Protein AF-A0A354ELF3-F1 (afdb_monomer_lite)

Radius of gyration: 13.06 Å; chains: 1; bounding box: 35×23×28 Å

Secondary structure (DSSP, 8-state):
-----SS--SEEEEEEEE-SS-EEEEEEE-STTHHHHHHHHHHHHHHHHHHT-

Foldseek 3Di:
DDDPDPDDQQKDWPDKDDDPVDIDTDIDGPDVCSVVVVVVCVVVVVVVVVVVD

pLDDT: mean 90.4, std 13.89, range [48.22, 97.94]

Structure (mmCIF, N/CA/C/O backbone):
data_AF-A0A354ELF3-F1
#
_entry.id   AF-A0A354ELF3-F1
#
loop_
_atom_site.group_PDB
_atom_site.id
_atom_site.type_symbol
_atom_site.label_atom_id
_atom_site.label_alt_id
_atom_site.label_comp_id
_atom_site.label_asym_id
_atom_site.label_entity_id
_atom_site.label_seq_id
_atom_site.pdbx_PDB_ins_code
_atom_site.Cartn_x
_atom_site.Cartn_y
_atom_site.Cartn_z
_atom_site.occupancy
_atom_site.B_iso_or_equiv
_atom_site.auth_seq_id
_atom_site.auth_comp_id
_atom_site.auth_asym_id
_atom_site.auth_atom_id
_atom_site.pdbx_PDB_model_num
ATOM 1 N N . ARG A 1 1 ? -16.303 -19.435 4.379 1.00 48.47 1 ARG A N 1
ATOM 2 C CA . ARG A 1 1 ? -14.858 -19.391 4.040 1.00 48.47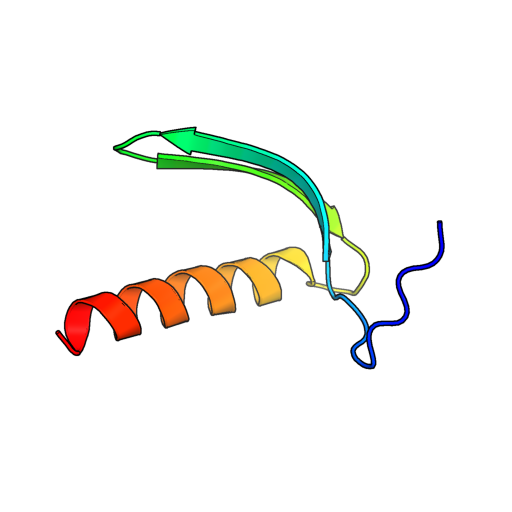 1 ARG A CA 1
ATOM 3 C C . ARG A 1 1 ? -14.113 -18.769 5.218 1.00 48.47 1 ARG A C 1
ATOM 5 O O . ARG A 1 1 ? -13.974 -17.557 5.251 1.00 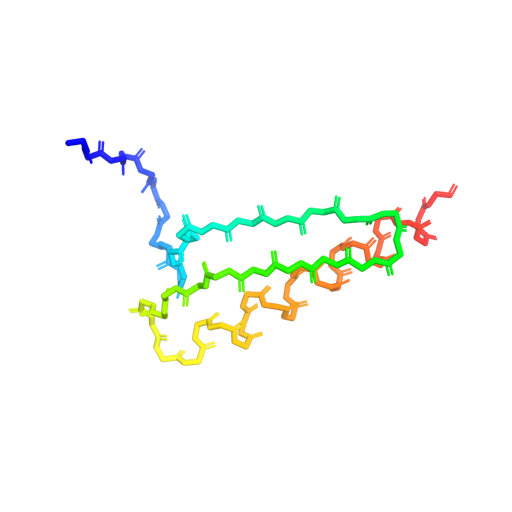48.47 1 ARG A O 1
ATOM 12 N N . GLN A 1 2 ? -13.725 -19.555 6.221 1.00 48.22 2 GLN A N 1
ATOM 13 C CA . GLN A 1 2 ? -13.015 -19.030 7.392 1.00 48.22 2 GLN A CA 1
ATOM 14 C C . GLN A 1 2 ? -11.530 -19.358 7.228 1.00 48.22 2 GLN A C 1
ATOM 16 O O . GLN A 1 2 ? -11.152 -20.521 7.114 1.00 48.22 2 GLN A O 1
ATOM 21 N N . ARG A 1 3 ? -10.703 -18.320 7.098 1.00 54.69 3 ARG A N 1
ATOM 22 C CA . ARG A 1 3 ? -9.252 -18.445 6.955 1.00 54.69 3 ARG A CA 1
ATOM 23 C C . ARG A 1 3 ? -8.678 -18.580 8.366 1.00 54.69 3 ARG A C 1
ATOM 25 O O . ARG A 1 3 ? -8.629 -17.599 9.097 1.00 54.69 3 ARG A O 1
ATOM 32 N N . LEU A 1 4 ? -8.296 -19.794 8.762 1.00 58.78 4 LE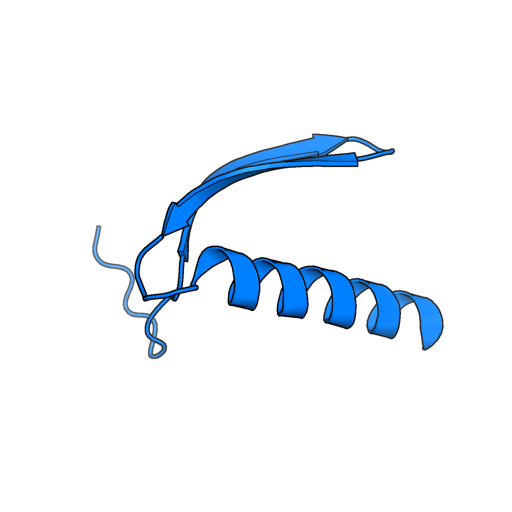U A N 1
ATOM 33 C CA . LEU A 1 4 ? -7.585 -20.054 10.017 1.00 58.78 4 LEU A CA 1
ATOM 34 C C . LEU A 1 4 ? -6.140 -19.544 9.881 1.00 58.78 4 LEU A C 1
ATOM 36 O O . LEU A 1 4 ? -5.232 -20.305 9.558 1.00 58.78 4 LEU A O 1
ATOM 40 N N . SER A 1 5 ? -5.917 -18.241 10.059 1.00 61.34 5 SER A N 1
ATOM 41 C CA . SER A 1 5 ? -4.574 -17.700 10.279 1.00 61.34 5 SER A CA 1
ATOM 42 C C . SER A 1 5 ? -4.375 -17.445 11.766 1.00 61.34 5 SER A C 1
ATOM 44 O O . SER A 1 5 ? -5.146 -16.708 12.366 1.00 61.34 5 SER A O 1
ATOM 46 N N . LEU A 1 6 ? -3.293 -17.976 12.341 1.00 66.81 6 LEU A N 1
ATOM 47 C CA . LEU A 1 6 ? -2.852 -17.754 13.733 1.00 66.81 6 LEU A CA 1
ATOM 48 C C . LEU A 1 6 ? -2.559 -16.276 14.081 1.00 66.81 6 LEU A C 1
ATOM 50 O O . LEU A 1 6 ? -2.083 -15.970 15.168 1.00 66.81 6 LEU A O 1
ATOM 54 N N . ARG A 1 7 ? -2.772 -15.354 13.139 1.00 74.25 7 ARG A N 1
ATOM 55 C CA . ARG A 1 7 ? -2.502 -13.925 13.269 1.00 74.25 7 ARG A CA 1
ATOM 56 C C . ARG A 1 7 ? -3.776 -13.156 12.965 1.00 74.25 7 ARG A C 1
ATOM 58 O O . ARG A 1 7 ? -4.406 -13.417 11.939 1.00 74.25 7 ARG A O 1
ATOM 65 N N . ASN A 1 8 ? -4.091 -12.194 13.825 1.00 87.44 8 ASN A N 1
ATOM 66 C CA . ASN A 1 8 ? -5.172 -11.245 13.600 1.00 87.44 8 ASN A CA 1
ATOM 67 C C . ASN A 1 8 ? -4.755 -10.281 12.474 1.00 87.44 8 ASN A C 1
ATOM 69 O O . ASN A 1 8 ? -3.720 -9.615 12.593 1.00 87.44 8 ASN A O 1
ATOM 73 N N . PRO A 1 9 ? -5.479 -10.246 11.344 1.00 91.31 9 PRO A N 1
ATOM 74 C CA . PRO A 1 9 ? -5.182 -9.311 10.271 1.00 91.31 9 PRO A CA 1
ATOM 75 C C . PRO A 1 9 ? -5.566 -7.884 10.683 1.00 91.31 9 PRO A C 1
ATOM 77 O O . PRO A 1 9 ? -6.673 -7.645 11.148 1.00 91.31 9 PRO A O 1
ATOM 80 N N . ILE A 1 10 ? -4.665 -6.925 10.449 1.00 96.00 10 ILE A N 1
ATOM 81 C CA . ILE A 1 10 ? -4.901 -5.494 10.730 1.00 96.00 10 ILE A CA 1
ATOM 82 C C . ILE A 1 10 ? -5.671 -4.781 9.602 1.00 96.00 10 ILE A C 1
ATOM 84 O O . ILE A 1 10 ? -6.265 -3.720 9.808 1.00 96.00 10 ILE A O 1
ATOM 88 N N . VAL A 1 11 ? -5.660 -5.373 8.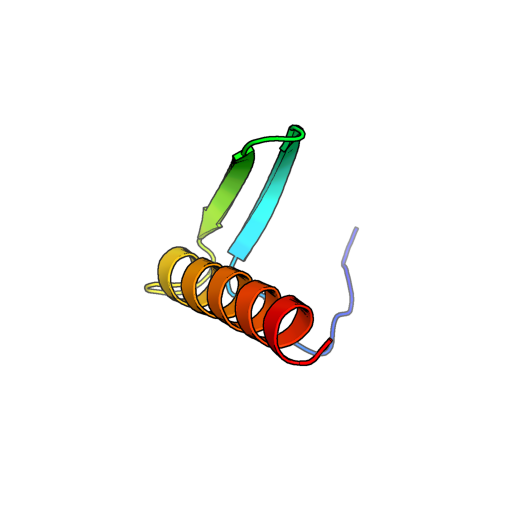402 1.00 96.94 11 VAL A N 1
ATOM 89 C CA . VAL A 1 11 ? -6.423 -4.949 7.221 1.00 96.94 11 VAL A CA 1
ATOM 90 C C . VAL A 1 11 ? -6.911 -6.167 6.441 1.00 96.94 11 VAL A C 1
ATOM 92 O O . VAL A 1 11 ? -6.261 -7.214 6.428 1.00 96.94 11 VAL A O 1
ATOM 95 N N . GLU A 1 12 ? -8.028 -6.003 5.746 1.00 96.56 12 GLU A N 1
ATOM 96 C CA . GLU A 1 12 ? -8.541 -6.931 4.742 1.00 96.56 12 GLU A CA 1
ATOM 97 C C . GLU A 1 12 ? -8.286 -6.348 3.344 1.00 96.56 12 GLU A C 1
ATOM 99 O O . GLU A 1 12 ? -8.632 -5.197 3.073 1.00 96.56 12 GLU A O 1
ATOM 104 N N . ILE A 1 13 ? -7.663 -7.128 2.456 1.00 96.31 13 ILE A N 1
ATOM 105 C CA . ILE A 1 13 ? -7.421 -6.727 1.063 1.00 96.31 13 ILE A CA 1
ATOM 106 C C . ILE A 1 13 ? -8.626 -7.164 0.235 1.00 96.31 13 ILE A C 1
ATOM 108 O O . ILE A 1 13 ? -8.842 -8.360 0.049 1.00 96.31 13 ILE A O 1
ATOM 112 N N . ILE A 1 14 ? -9.393 -6.198 -0.263 1.00 97.19 14 ILE A N 1
ATOM 113 C CA . ILE A 1 14 ? -10.576 -6.448 -1.094 1.00 97.19 14 ILE A CA 1
ATOM 114 C C . ILE A 1 14 ? -10.154 -6.639 -2.554 1.00 97.19 14 ILE A C 1
ATOM 116 O O . ILE A 1 14 ? -10.602 -7.572 -3.215 1.00 97.19 14 ILE A O 1
ATOM 120 N N . ALA A 1 15 ? -9.269 -5.771 -3.047 1.00 97.12 15 ALA A N 1
ATOM 121 C CA . ALA A 1 15 ? -8.721 -5.839 -4.397 1.00 97.12 15 ALA A CA 1
ATOM 122 C C . ALA A 1 15 ? -7.322 -5.216 -4.448 1.00 97.12 15 ALA A C 1
ATOM 124 O O . ALA A 1 15 ? -6.967 -4.384 -3.607 1.00 97.12 15 ALA A O 1
ATOM 125 N N . TYR A 1 16 ? -6.533 -5.601 -5.449 1.00 97.19 16 TYR A N 1
ATOM 126 C CA . TYR A 1 16 ? -5.224 -5.015 -5.713 1.00 97.19 16 TYR A CA 1
ATOM 127 C C . TYR A 1 16 ? -4.913 -4.993 -7.212 1.00 97.19 16 TYR A C 1
ATOM 129 O O . TYR A 1 16 ? -5.383 -5.845 -7.964 1.00 97.19 16 TYR A O 1
ATOM 137 N N . CYS A 1 17 ? -4.092 -4.034 -7.631 1.00 97.50 17 CYS A N 1
ATOM 138 C CA . CYS A 1 17 ? -3.526 -3.947 -8.974 1.00 97.50 17 CYS A CA 1
ATOM 139 C C . CYS A 1 17 ? -2.063 -3.504 -8.869 1.00 97.50 17 CYS A C 1
ATOM 141 O O . CYS A 1 17 ? -1.760 -2.532 -8.178 1.00 97.50 17 CYS A O 1
ATOM 143 N N . LEU A 1 18 ? -1.158 -4.225 -9.530 1.00 96.25 18 LEU A N 1
ATOM 144 C CA . LEU A 1 18 ? 0.270 -3.916 -9.553 1.00 96.25 18 LEU A CA 1
ATOM 145 C C . LEU A 1 18 ? 0.657 -3.529 -10.979 1.00 96.25 18 LEU A C 1
ATOM 147 O O . LEU A 1 18 ? 0.626 -4.367 -11.877 1.00 96.25 18 LEU A O 1
ATOM 151 N N . ASN A 1 19 ? 1.030 -2.270 -11.171 1.00 94.44 19 ASN A N 1
ATOM 152 C CA . ASN A 1 19 ? 1.607 -1.778 -12.413 1.00 94.44 19 ASN A CA 1
ATOM 153 C C . ASN A 1 19 ? 3.136 -1.704 -12.272 1.00 94.44 19 ASN A C 1
ATOM 155 O O . ASN A 1 19 ? 3.649 -1.638 -11.153 1.00 94.44 19 ASN A O 1
ATOM 159 N N . PRO A 1 20 ? 3.890 -1.649 -13.384 1.00 94.56 20 PRO A N 1
ATOM 160 C CA . PRO A 1 20 ? 5.350 -1.551 -13.334 1.00 94.56 20 PRO A CA 1
ATOM 161 C C . PRO A 1 20 ? 5.881 -0.344 -12.547 1.00 94.56 20 PRO A C 1
ATOM 163 O O . PRO A 1 20 ? 6.994 -0.385 -12.034 1.00 94.56 20 PRO A O 1
ATOM 166 N N . ASN A 1 21 ? 5.099 0.736 -12.462 1.00 95.75 21 ASN A N 1
ATOM 167 C CA . ASN A 1 21 ? 5.500 2.002 -11.849 1.00 95.75 21 ASN A CA 1
ATOM 168 C C . ASN A 1 21 ? 4.759 2.348 -10.543 1.00 95.75 21 ASN A C 1
ATOM 170 O O . ASN A 1 21 ? 5.223 3.221 -9.816 1.00 95.75 21 ASN A O 1
ATOM 174 N N . HIS A 1 22 ? 3.619 1.723 -10.237 1.00 94.69 22 HIS A N 1
ATOM 175 C CA . HIS A 1 22 ? 2.860 1.977 -9.007 1.00 94.69 22 HIS A CA 1
ATOM 176 C C . HIS A 1 22 ? 1.887 0.834 -8.702 1.00 94.69 22 HIS A C 1
ATOM 178 O O . HIS A 1 22 ? 1.601 -0.008 -9.550 1.00 94.69 22 HIS A O 1
ATOM 184 N N . TYR A 1 23 ? 1.329 0.826 -7.497 1.00 96.31 23 TYR A N 1
ATOM 185 C CA . TYR A 1 23 ? 0.328 -0.147 -7.072 1.00 96.31 23 TYR A CA 1
ATOM 186 C C . TYR A 1 23 ? -0.940 0.547 -6.567 1.00 96.31 23 TYR A C 1
ATOM 188 O O . TYR A 1 23 ? -0.886 1.652 -6.030 1.00 96.31 23 TYR A O 1
ATOM 196 N N . HIS A 1 24 ? -2.077 -0.131 -6.715 1.00 96.69 24 HIS A N 1
ATOM 197 C CA . HIS A 1 24 ? -3.374 0.262 -6.166 1.00 96.69 24 HIS A CA 1
ATOM 198 C C . HIS A 1 24 ? -3.885 -0.826 -5.232 1.00 96.69 24 HIS A C 1
ATOM 200 O O . HIS A 1 24 ? -3.862 -2.009 -5.580 1.00 96.69 24 HIS A O 1
ATOM 206 N N . PHE A 1 25 ? -4.397 -0.424 -4.071 1.00 97.31 25 PHE A N 1
ATOM 207 C CA . PHE A 1 25 ? -5.021 -1.323 -3.107 1.00 97.31 25 PHE A CA 1
ATOM 208 C C . PHE A 1 25 ? -6.396 -0.800 -2.699 1.00 97.31 25 PHE A C 1
ATOM 210 O O . PHE A 1 25 ? -6.544 0.373 -2.368 1.00 97.31 25 PHE A O 1
ATOM 217 N N . ILE A 1 26 ? -7.384 -1.695 -2.655 1.00 97.62 26 ILE A N 1
ATOM 218 C CA . ILE A 1 26 ? -8.657 -1.465 -1.970 1.00 97.62 26 ILE A CA 1
ATOM 219 C C . ILE A 1 26 ? -8.594 -2.242 -0.661 1.00 97.62 26 ILE A C 1
ATOM 221 O O . ILE A 1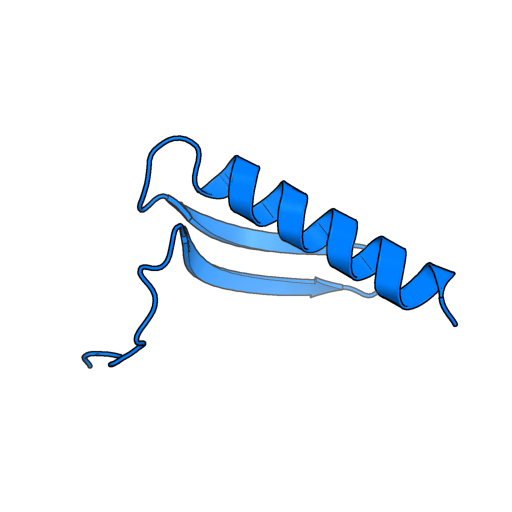 26 ? -8.605 -3.476 -0.657 1.00 97.62 26 ILE A O 1
ATOM 225 N N . LEU A 1 27 ? -8.488 -1.511 0.446 1.00 97.06 27 LEU A N 1
ATOM 226 C CA . LEU A 1 27 ? -8.295 -2.068 1.780 1.00 97.06 27 LEU A CA 1
ATOM 227 C C . LEU A 1 27 ? -9.478 -1.720 2.676 1.00 97.06 27 LEU A C 1
ATOM 229 O O . LEU A 1 27 ? -9.948 -0.584 2.685 1.00 97.06 27 LEU A O 1
ATOM 233 N N . LYS A 1 28 ? -9.901 -2.682 3.492 1.00 97.06 28 LYS A N 1
ATOM 234 C CA . LYS A 1 28 ? -10.788 -2.449 4.628 1.00 97.06 28 LYS A CA 1
ATOM 235 C C . LYS A 1 28 ? -9.976 -2.503 5.913 1.00 97.06 28 LYS A C 1
ATOM 237 O O . LYS A 1 28 ? -9.256 -3.466 6.174 1.00 97.06 28 LYS A O 1
ATOM 242 N N . GLN A 1 29 ? -10.089 -1.453 6.715 1.00 97.19 29 GLN A N 1
ATOM 243 C CA . GLN A 1 29 ? -9.430 -1.381 8.012 1.00 97.19 29 GLN A CA 1
ATOM 244 C C . GLN A 1 29 ? -10.137 -2.302 9.016 1.00 97.19 29 GLN A C 1
ATOM 246 O O . GLN A 1 29 ? -11.359 -2.236 9.146 1.00 97.19 29 GLN A O 1
ATOM 251 N N . LEU A 1 30 ? -9.372 -3.155 9.706 1.00 96.94 30 LEU A N 1
ATOM 252 C CA . LEU A 1 30 ? -9.896 -4.080 10.722 1.00 96.94 30 LEU A CA 1
ATOM 253 C C . LEU A 1 30 ? -9.512 -3.674 12.151 1.00 96.94 30 LEU A C 1
ATOM 255 O O . LEU A 1 30 ? -10.217 -4.019 13.092 1.00 96.94 30 LEU A O 1
ATOM 259 N N . GLU A 1 31 ? -8.428 -2.914 12.305 1.00 95.69 31 GLU A N 1
ATOM 260 C CA . GLU A 1 31 ? -7.962 -2.371 13.583 1.00 95.69 31 GLU A CA 1
ATOM 261 C C . GLU A 1 31 ? -7.693 -0.869 13.478 1.00 95.69 31 GLU A C 1
ATOM 263 O O . GLU A 1 31 ? -7.445 -0.339 12.392 1.00 95.69 31 GLU A O 1
ATOM 268 N N . GLU A 1 32 ? -7.668 -0.175 14.615 1.00 97.19 32 GLU A N 1
ATOM 269 C CA . GLU A 1 32 ? -7.303 1.238 14.659 1.00 97.19 32 GLU A CA 1
ATOM 270 C C . GLU A 1 32 ? -5.904 1.473 14.057 1.00 97.19 32 GLU A C 1
ATOM 272 O O . GLU A 1 32 ? -4.907 0.820 14.414 1.00 97.19 32 GLU A O 1
ATOM 277 N N . ASN A 1 33 ? -5.836 2.419 13.114 1.00 97.31 33 ASN A N 1
ATOM 278 C CA . ASN A 1 33 ? -4.644 2.731 12.323 1.00 97.31 33 ASN A CA 1
ATOM 279 C C . ASN A 1 33 ? -4.084 1.529 11.530 1.00 97.31 33 ASN A C 1
ATOM 281 O O . ASN A 1 33 ? -2.898 1.499 11.188 1.00 97.31 33 ASN A O 1
ATOM 285 N N . GLY A 1 34 ? -4.917 0.524 11.238 1.00 96.88 34 GLY A N 1
ATOM 286 C CA . GLY A 1 34 ? -4.529 -0.706 10.551 1.00 96.88 34 GLY A CA 1
ATOM 287 C C . GLY A 1 34 ? -3.930 -0.464 9.166 1.00 96.88 34 GLY A C 1
ATOM 288 O O . GLY A 1 34 ? -2.887 -1.039 8.855 1.00 96.88 34 GLY A O 1
ATOM 289 N N . ILE A 1 35 ? -4.519 0.432 8.363 1.00 97.31 35 ILE A N 1
ATOM 290 C CA . ILE A 1 35 ? -4.003 0.759 7.020 1.00 97.31 35 ILE A CA 1
ATOM 291 C C . ILE A 1 35 ? -2.631 1.430 7.117 1.00 97.31 35 ILE A C 1
ATOM 293 O O . ILE A 1 35 ? -1.700 1.013 6.433 1.00 97.31 35 ILE A O 1
ATOM 297 N N . THR A 1 36 ? -2.463 2.399 8.016 1.00 97.94 36 THR A N 1
ATOM 298 C CA . THR A 1 36 ? -1.178 3.079 8.237 1.00 97.94 36 THR A CA 1
ATOM 299 C C . THR A 1 36 ? -0.087 2.093 8.651 1.00 97.94 36 THR A C 1
ATOM 301 O O . THR A 1 36 ? 0.984 2.053 8.045 1.00 97.94 36 THR A O 1
ATOM 304 N N . LYS A 1 37 ? -0.370 1.233 9.640 1.00 97.25 37 LYS A N 1
ATOM 305 C CA . LYS A 1 37 ? 0.555 0.183 10.099 1.00 97.25 37 LYS A CA 1
ATOM 306 C C . LYS A 1 37 ? 0.895 -0.803 8.976 1.00 97.25 37 LYS A C 1
ATOM 308 O O . LYS A 1 37 ? 2.048 -1.219 8.859 1.00 97.25 37 LYS A O 1
ATOM 313 N N . PHE A 1 38 ? -0.092 -1.183 8.164 1.00 96.94 38 PHE A N 1
ATOM 314 C CA . PHE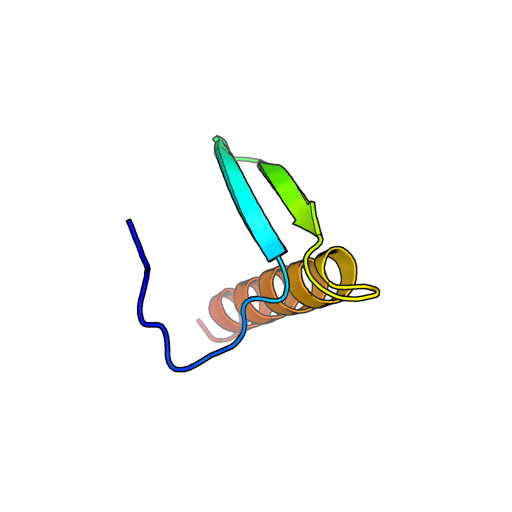 A 1 38 ? 0.089 -2.069 7.017 1.00 96.94 38 PHE A CA 1
ATOM 315 C C . PHE A 1 38 ? 1.007 -1.443 5.963 1.00 96.94 38 PHE A C 1
ATOM 317 O O . PHE A 1 38 ? 2.023 -2.043 5.615 1.00 96.94 38 PHE A O 1
ATOM 324 N N . MET A 1 39 ? 0.705 -0.220 5.522 1.00 97.12 39 MET A N 1
ATOM 325 C CA . MET A 1 39 ? 1.487 0.495 4.511 1.00 97.12 39 MET A CA 1
ATOM 326 C C . MET A 1 39 ? 2.916 0.772 4.980 1.00 97.12 39 MET A C 1
ATOM 328 O O . MET A 1 39 ? 3.858 0.576 4.217 1.00 97.12 39 MET A O 1
ATOM 332 N N . HIS A 1 40 ? 3.106 1.131 6.253 1.00 97.38 40 HIS A N 1
ATOM 333 C CA . HIS A 1 40 ? 4.438 1.322 6.824 1.00 97.38 40 HIS A CA 1
ATOM 334 C C . HIS A 1 40 ? 5.283 0.039 6.750 1.00 97.38 40 HIS A C 1
ATOM 336 O O . HIS A 1 40 ? 6.434 0.070 6.307 1.00 97.38 40 HIS A O 1
ATOM 342 N N . LYS A 1 41 ? 4.709 -1.111 7.136 1.00 95.88 41 LYS A N 1
ATOM 343 C CA . LYS A 1 41 ? 5.387 -2.416 7.056 1.00 95.88 41 LYS A CA 1
ATOM 344 C C . LYS A 1 41 ? 5.688 -2.814 5.613 1.00 95.88 41 LYS A C 1
ATOM 346 O O . LYS A 1 41 ? 6.804 -3.250 5.331 1.00 95.88 41 LYS A O 1
ATOM 351 N N . LEU A 1 42 ? 4.716 -2.661 4.714 1.00 95.69 42 LEU A N 1
ATOM 352 C CA . LEU A 1 42 ? 4.853 -3.000 3.299 1.00 95.69 42 LEU A CA 1
ATOM 353 C C . LEU A 1 42 ? 5.991 -2.203 2.654 1.00 95.69 42 LEU A C 1
ATOM 355 O O . LEU A 1 42 ? 6.943 -2.802 2.162 1.00 95.69 42 LEU A O 1
ATOM 359 N N . SER A 1 43 ? 5.956 -0.874 2.752 1.00 96.12 43 SER A N 1
ATOM 360 C CA . SER A 1 43 ? 6.975 -0.008 2.152 1.00 96.12 43 SER A CA 1
ATOM 361 C C . SER A 1 43 ? 8.362 -0.249 2.745 1.00 96.12 43 SER A C 1
ATOM 363 O O . SER A 1 43 ? 9.331 -0.387 2.005 1.00 96.12 43 SER A O 1
ATOM 365 N N . THR A 1 44 ? 8.470 -0.370 4.072 1.00 97.31 44 THR A N 1
ATOM 366 C CA . THR A 1 44 ? 9.769 -0.584 4.734 1.00 97.31 44 THR A CA 1
ATOM 367 C C . THR A 1 44 ? 10.382 -1.930 4.356 1.00 97.31 44 THR A C 1
ATOM 369 O O . THR A 1 44 ? 11.563 -2.001 4.025 1.00 97.31 44 THR A O 1
ATOM 372 N N . SER A 1 45 ? 9.591 -3.007 4.394 1.00 95.62 45 SER A N 1
ATOM 373 C CA . SER A 1 45 ? 10.078 -4.351 4.057 1.00 95.62 45 SER A CA 1
ATOM 374 C C . SER A 1 45 ? 10.497 -4.461 2.595 1.00 95.62 45 SER A C 1
ATOM 376 O O . SER A 1 45 ? 11.549 -5.035 2.318 1.00 95.62 45 SER A O 1
ATOM 378 N N . TYR A 1 46 ? 9.728 -3.851 1.689 1.00 94.62 46 TYR A N 1
ATOM 379 C CA . TYR A 1 46 ? 10.078 -3.754 0.279 1.00 94.62 46 TYR A CA 1
ATOM 380 C C . TYR A 1 46 ? 11.421 -3.035 0.115 1.00 94.62 46 TYR A C 1
ATOM 382 O O . TYR A 1 46 ? 12.372 -3.634 -0.374 1.00 94.62 46 TYR A O 1
ATOM 390 N N . THR A 1 47 ? 11.560 -1.812 0.633 1.00 96.25 47 THR A N 1
ATOM 391 C CA . THR A 1 47 ? 12.817 -1.049 0.557 1.00 96.25 47 THR A CA 1
ATOM 392 C C . THR A 1 47 ? 14.008 -1.822 1.129 1.00 96.25 47 THR A C 1
ATOM 394 O O . THR A 1 47 ? 15.056 -1.889 0.493 1.00 96.25 47 THR A O 1
ATOM 397 N N . MET A 1 48 ? 13.863 -2.458 2.297 1.00 96.81 48 MET A N 1
ATOM 398 C CA . MET A 1 48 ? 14.943 -3.260 2.884 1.00 96.81 48 MET A CA 1
ATOM 399 C C . MET A 1 48 ? 15.340 -4.454 2.015 1.00 96.81 48 MET A C 1
ATOM 401 O O . MET A 1 48 ? 16.528 -4.747 1.917 1.00 96.81 48 MET A O 1
ATOM 405 N N . TYR A 1 49 ? 14.373 -5.150 1.411 1.00 95.94 49 TYR A N 1
ATOM 406 C CA . TYR A 1 49 ? 14.649 -6.281 0.527 1.00 95.94 49 TYR A CA 1
ATOM 407 C C . TYR A 1 49 ? 15.475 -5.849 -0.689 1.00 95.94 49 TYR A C 1
ATOM 409 O O . TYR A 1 49 ? 16.479 -6.487 -0.994 1.00 95.94 49 TYR A O 1
ATOM 417 N N . PHE A 1 50 ? 15.099 -4.746 -1.342 1.00 94.88 50 PHE A N 1
ATOM 418 C CA . PHE A 1 50 ? 15.840 -4.241 -2.502 1.00 94.88 50 PHE A CA 1
ATOM 419 C C . PHE A 1 50 ? 17.212 -3.677 -2.130 1.00 94.88 50 PHE A C 1
ATOM 421 O O . PHE A 1 50 ? 18.165 -3.899 -2.866 1.00 94.88 50 PHE A O 1
ATOM 428 N N . ASN A 1 51 ? 17.333 -2.997 -0.988 1.00 95.50 51 ASN A N 1
ATOM 429 C CA . ASN A 1 51 ? 18.593 -2.379 -0.566 1.00 95.50 51 ASN A CA 1
ATOM 430 C C . ASN A 1 51 ? 19.620 -3.375 -0.007 1.00 95.50 51 ASN A C 1
ATOM 432 O O . ASN A 1 51 ? 20.795 -3.038 0.076 1.00 95.50 51 ASN A O 1
ATOM 436 N N . LYS A 1 52 ? 19.193 -4.565 0.435 1.00 91.19 52 LYS A N 1
ATOM 437 C CA . LYS A 1 52 ? 20.089 -5.643 0.895 1.00 91.19 52 LYS A CA 1
ATOM 438 C C . LYS A 1 52 ? 20.503 -6.609 -0.224 1.00 91.19 52 LYS A C 1
ATOM 440 O O . LYS A 1 52 ? 21.118 -7.632 0.074 1.00 91.19 52 LYS A O 1
ATOM 445 N N . LYS A 1 53 ? 20.116 -6.315 -1.465 1.00 56.41 53 LYS A N 1
ATOM 446 C CA . LYS A 1 53 ? 20.578 -7.012 -2.665 1.00 56.41 53 LYS A CA 1
ATOM 447 C C . LYS A 1 53 ? 21.975 -6.529 -3.045 1.00 56.41 53 LYS A C 1
ATOM 449 O O . LYS A 1 53 ? 22.751 -7.383 -3.518 1.00 56.41 53 LYS A O 1
#

Sequence (53 aa):
RQRLSLRNPIVEIIAYCLNPNHYHFILKQLEENGITKFMHKLSTSYTMYFNKK